Protein AF-A0A6V8EKC3-F1 (afdb_monomer_lite)

Radius of gyration: 16.69 Å; chains: 1; bounding box: 41×26×43 Å

pLDDT: mean 82.5, std 11.93, range [42.06, 95.75]

Structure (mmCIF, N/CA/C/O backbone):
data_AF-A0A6V8EKC3-F1
#
_entry.id   AF-A0A6V8EKC3-F1
#
loop_
_atom_site.group_PDB
_atom_site.id
_atom_site.type_symbol
_atom_site.label_atom_id
_atom_site.label_alt_id
_atom_site.label_comp_id
_atom_site.label_asym_id
_atom_site.label_entity_id
_atom_site.label_seq_id
_atom_site.pdbx_PDB_ins_code
_atom_site.Cartn_x
_atom_site.Cartn_y
_atom_site.Cartn_z
_atom_site.occupancy
_atom_site.B_iso_or_equiv
_atom_site.auth_seq_id
_atom_site.auth_comp_id
_atom_site.auth_asym_id
_atom_site.auth_atom_id
_atom_site.pdbx_PDB_model_num
ATOM 1 N N . PRO A 1 1 ? 25.623 -0.766 -6.540 1.00 51.03 1 PRO A N 1
ATOM 2 C CA . PRO A 1 1 ? 24.690 -1.919 -6.530 1.00 51.03 1 PRO A CA 1
ATOM 3 C C . PRO A 1 1 ? 24.314 -2.292 -7.971 1.00 51.03 1 PRO A C 1
ATOM 5 O O . PRO A 1 1 ? 23.836 -1.439 -8.705 1.00 51.03 1 PRO A O 1
ATOM 8 N N . THR A 1 2 ? 24.642 -3.506 -8.416 1.00 70.00 2 THR A N 1
ATOM 9 C CA . THR A 1 2 ? 24.403 -3.979 -9.798 1.00 70.00 2 THR A CA 1
ATOM 10 C C . THR A 1 2 ? 23.084 -4.732 -9.964 1.00 70.00 2 THR A C 1
ATOM 12 O O . THR A 1 2 ? 22.823 -5.223 -11.056 1.00 70.00 2 THR A O 1
ATOM 15 N N . ASN A 1 3 ? 22.283 -4.858 -8.901 1.00 75.62 3 ASN A N 1
ATOM 16 C CA . ASN A 1 3 ? 20.959 -5.458 -8.982 1.00 75.62 3 ASN A CA 1
ATOM 17 C C . ASN A 1 3 ? 19.930 -4.351 -9.280 1.00 75.62 3 ASN A C 1
ATOM 19 O O . ASN A 1 3 ? 19.758 -3.467 -8.439 1.00 75.62 3 ASN A O 1
ATOM 23 N N . PRO A 1 4 ? 19.294 -4.352 -10.464 1.00 76.44 4 PRO A N 1
ATOM 24 C CA . PRO A 1 4 ? 18.290 -3.352 -10.810 1.00 76.44 4 PRO A CA 1
ATOM 25 C C . PRO A 1 4 ? 17.032 -3.442 -9.929 1.00 76.44 4 PRO A C 1
ATOM 27 O O . PRO A 1 4 ? 16.427 -2.404 -9.689 1.00 76.44 4 PRO A O 1
ATOM 30 N N . CYS A 1 5 ? 16.731 -4.608 -9.341 1.00 78.69 5 CYS A N 1
ATOM 31 C CA . CYS A 1 5 ? 15.641 -4.799 -8.373 1.00 78.69 5 CYS A CA 1
ATOM 32 C C . CYS A 1 5 ? 15.848 -4.066 -7.041 1.00 78.69 5 CYS A C 1
ATOM 34 O O . CYS A 1 5 ? 14.921 -3.955 -6.253 1.00 78.69 5 CYS A O 1
ATOM 36 N N . SER A 1 6 ? 17.069 -3.605 -6.754 1.00 76.00 6 SER A N 1
ATOM 37 C CA . SER A 1 6 ? 17.405 -2.885 -5.520 1.00 76.00 6 SER A CA 1
ATOM 38 C C . SER A 1 6 ? 17.799 -1.434 -5.805 1.00 76.00 6 SER A C 1
ATOM 40 O O . SER A 1 6 ? 18.720 -0.904 -5.172 1.00 76.00 6 SER A O 1
ATOM 42 N N . ASN A 1 7 ? 17.236 -0.834 -6.854 1.00 82.38 7 ASN A N 1
ATOM 43 C CA . ASN A 1 7 ? 17.418 0.592 -7.094 1.00 82.38 7 ASN 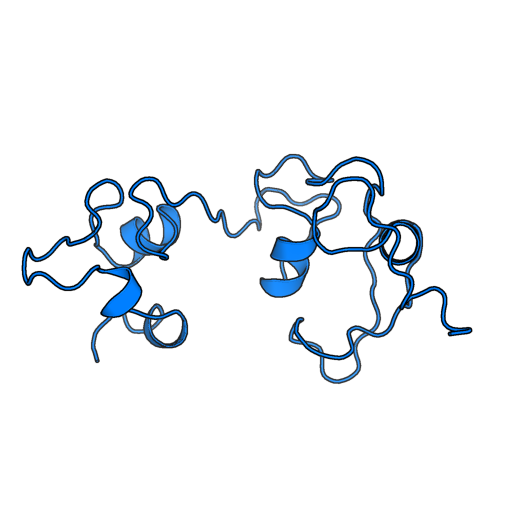A CA 1
ATOM 44 C C . ASN A 1 7 ? 16.471 1.404 -6.180 1.00 82.38 7 ASN A C 1
ATOM 46 O O . ASN A 1 7 ? 15.622 0.829 -5.513 1.00 82.38 7 ASN A O 1
ATOM 50 N N . LEU A 1 8 ? 16.697 2.716 -6.083 1.00 86.12 8 LEU A N 1
ATOM 51 C CA . LEU A 1 8 ? 15.959 3.614 -5.177 1.00 86.12 8 LEU A CA 1
ATOM 52 C C . LEU A 1 8 ? 15.076 4.620 -5.930 1.00 86.12 8 LEU A C 1
ATOM 54 O O . LEU A 1 8 ? 14.678 5.620 -5.345 1.00 86.12 8 LEU A O 1
ATOM 58 N N . LEU A 1 9 ? 14.903 4.450 -7.242 1.00 91.00 9 LEU A N 1
ATOM 59 C CA . LEU A 1 9 ? 14.015 5.305 -8.014 1.00 91.00 9 LEU A CA 1
ATOM 60 C C . LEU A 1 9 ? 12.609 4.731 -7.884 1.00 91.00 9 LEU A C 1
ATOM 62 O O . LEU A 1 9 ? 12.368 3.644 -8.387 1.00 91.00 9 LEU A O 1
ATOM 66 N N . ASP A 1 10 ? 11.761 5.479 -7.206 1.00 90.44 10 ASP A N 1
ATOM 67 C CA . ASP A 1 10 ? 10.354 5.227 -6.917 1.00 90.44 10 ASP A CA 1
ATOM 68 C C . ASP A 1 10 ? 9.669 6.562 -7.255 1.00 90.44 10 ASP A C 1
ATOM 70 O O . ASP A 1 10 ? 10.116 7.611 -6.773 1.00 90.44 10 ASP A O 1
ATOM 74 N N . THR A 1 11 ? 8.778 6.572 -8.246 1.00 95.50 11 THR A N 1
ATOM 75 C CA . THR A 1 11 ? 8.281 7.824 -8.851 1.00 95.50 11 THR A CA 1
ATOM 76 C C . THR A 1 11 ? 6.909 8.220 -8.337 1.00 95.50 11 THR A C 1
ATOM 78 O O . THR A 1 11 ? 6.631 9.418 -8.236 1.00 95.50 11 THR A O 1
ATOM 81 N N . ASP A 1 12 ? 6.073 7.240 -8.054 1.00 91.31 12 ASP A N 1
ATOM 82 C CA . ASP A 1 12 ? 4.740 7.362 -7.480 1.00 91.31 12 ASP A CA 1
ATOM 83 C C . ASP A 1 12 ? 4.729 7.207 -5.951 1.00 91.31 12 ASP A C 1
ATOM 85 O O . ASP A 1 12 ? 3.723 7.528 -5.322 1.00 91.31 12 ASP A O 1
ATOM 89 N N . GLU A 1 13 ? 5.882 6.896 -5.352 1.00 93.44 13 GLU A N 1
ATOM 90 C CA . GLU A 1 13 ? 6.133 6.881 -3.908 1.00 93.44 13 GLU A CA 1
ATOM 91 C C . GLU A 1 13 ? 5.311 5.814 -3.165 1.00 93.44 13 GLU A C 1
ATOM 93 O O . GLU A 1 13 ? 4.939 5.999 -2.001 1.00 93.44 13 GLU A O 1
ATOM 98 N N . ASP A 1 14 ? 5.049 4.688 -3.828 1.00 86.75 14 ASP A N 1
ATOM 99 C CA . ASP A 1 14 ? 4.228 3.581 -3.330 1.00 86.75 14 ASP A CA 1
ATOM 100 C C . ASP A 1 14 ? 5.045 2.523 -2.545 1.00 86.75 14 ASP A C 1
ATOM 102 O O . ASP A 1 14 ? 4.494 1.637 -1.884 1.00 86.75 14 ASP A O 1
ATOM 106 N N . GLY A 1 15 ? 6.380 2.646 -2.563 1.00 87.94 15 GLY A N 1
ATOM 107 C CA . GLY A 1 15 ? 7.322 1.750 -1.893 1.00 87.94 15 GLY A CA 1
ATOM 108 C C . GLY A 1 15 ? 7.930 0.669 -2.791 1.00 87.94 15 GLY A C 1
ATOM 109 O O . GLY A 1 15 ? 8.833 -0.057 -2.345 1.00 87.94 15 GLY A O 1
ATOM 110 N N . LEU A 1 16 ? 7.499 0.575 -4.046 1.00 88.44 16 LEU A N 1
ATOM 111 C CA . LEU A 1 16 ? 8.140 -0.184 -5.108 1.00 88.44 16 LEU A CA 1
ATOM 112 C C . LEU A 1 16 ? 9.058 0.745 -5.910 1.00 88.44 16 LEU A C 1
ATOM 114 O O . LEU A 1 16 ? 8.977 1.959 -5.863 1.00 88.44 16 LEU A O 1
ATOM 118 N N . ASN A 1 17 ? 10.055 0.180 -6.588 1.00 89.62 17 ASN A N 1
ATOM 119 C CA . ASN A 1 17 ? 10.917 0.990 -7.452 1.00 89.62 17 ASN A CA 1
ATOM 120 C C . ASN A 1 17 ? 10.534 0.770 -8.911 1.00 89.62 17 ASN A C 1
ATOM 122 O O . ASN A 1 17 ? 10.262 -0.368 -9.289 1.00 89.62 17 ASN A O 1
ATOM 126 N N . ASN A 1 18 ? 10.716 1.778 -9.767 1.00 90.75 18 ASN A N 1
ATOM 127 C CA . ASN A 1 18 ? 10.288 1.748 -11.171 1.00 90.75 18 ASN A CA 1
ATOM 128 C C . ASN A 1 18 ? 10.738 0.501 -11.957 1.00 90.75 18 ASN A C 1
ATOM 130 O O . ASN A 1 18 ? 10.145 0.137 -12.974 1.00 90.75 18 ASN A O 1
ATOM 134 N N . TYR A 1 19 ? 11.875 -0.100 -11.582 1.00 89.50 19 TYR A N 1
ATOM 135 C CA . TYR A 1 19 ? 12.342 -1.322 -12.238 1.00 89.50 19 TYR A CA 1
ATOM 136 C C . TYR A 1 19 ? 11.579 -2.552 -11.758 1.00 89.50 19 TYR A C 1
ATOM 138 O O . TYR A 1 19 ? 11.272 -3.406 -12.581 1.00 89.50 19 TYR A O 1
ATOM 146 N N . PHE A 1 20 ? 11.321 -2.654 -10.456 1.00 88.56 20 PHE A N 1
ATOM 147 C CA . PHE A 1 20 ? 10.508 -3.713 -9.871 1.00 88.56 20 PHE A CA 1
ATOM 148 C C . PHE A 1 20 ? 9.108 -3.720 -10.496 1.00 88.56 20 PHE A C 1
ATOM 150 O O . PHE A 1 20 ? 8.644 -4.751 -10.950 1.00 88.56 20 PHE A O 1
ATOM 157 N N . GLU A 1 21 ? 8.504 -2.554 -10.661 1.00 89.50 21 GLU A N 1
ATOM 158 C CA . GLU A 1 21 ? 7.141 -2.428 -11.186 1.00 89.50 21 GLU A CA 1
ATOM 159 C C . GLU A 1 21 ? 7.043 -2.776 -12.677 1.00 89.50 21 GLU A C 1
ATOM 161 O O . GLU A 1 21 ? 6.152 -3.490 -13.134 1.00 89.50 21 GLU A O 1
ATOM 166 N N . ASN A 1 22 ? 8.044 -2.346 -13.450 1.00 87.50 22 ASN A N 1
ATOM 167 C CA . ASN A 1 22 ? 8.135 -2.609 -14.883 1.00 87.50 22 ASN A CA 1
ATOM 168 C C . ASN A 1 22 ? 8.942 -3.883 -15.213 1.00 87.50 22 ASN A C 1
ATOM 170 O O . ASN A 1 22 ? 9.419 -4.042 -16.347 1.00 87.50 22 ASN A O 1
ATOM 174 N N . SER A 1 23 ? 9.162 -4.793 -14.256 1.00 85.00 23 SER A N 1
ATOM 175 C CA . SER A 1 23 ? 9.761 -6.095 -14.557 1.00 85.00 23 SER A CA 1
ATOM 176 C C . SER A 1 23 ? 9.483 -7.177 -13.521 1.00 85.00 23 SER A C 1
ATOM 178 O O . SER A 1 23 ? 9.812 -7.042 -12.357 1.00 85.00 23 SER A O 1
ATOM 180 N N . THR A 1 24 ? 9.059 -8.345 -14.000 1.00 82.62 24 THR A N 1
ATOM 181 C CA . THR A 1 24 ? 8.930 -9.548 -13.165 1.00 82.62 24 THR A CA 1
ATOM 182 C C . THR A 1 24 ? 10.269 -10.209 -12.862 1.00 82.62 24 THR A C 1
ATOM 184 O O . THR A 1 24 ? 11.197 -10.173 -13.682 1.00 82.62 24 THR A O 1
ATOM 187 N N . GLY A 1 25 ? 10.321 -10.985 -11.780 1.00 77.94 25 GLY A N 1
ATOM 188 C CA . GLY A 1 25 ? 11.459 -11.850 -11.462 1.00 77.94 25 GLY A CA 1
ATOM 189 C C . GLY A 1 25 ? 12.459 -11.241 -10.484 1.00 77.94 25 GLY A C 1
ATOM 190 O O . GLY A 1 25 ? 13.524 -11.823 -10.266 1.00 77.94 25 GLY A O 1
ATOM 191 N N . CYS A 1 26 ? 12.124 -10.097 -9.888 1.00 80.50 26 CYS A N 1
ATOM 192 C CA . CYS A 1 26 ? 12.802 -9.615 -8.699 1.00 80.50 26 CYS A CA 1
ATOM 193 C C . CYS A 1 26 ? 12.488 -10.533 -7.514 1.00 80.50 26 CYS A C 1
ATOM 195 O O . CYS A 1 26 ? 11.357 -10.982 -7.335 1.00 80.50 26 CYS A O 1
ATOM 197 N N . ASP A 1 27 ? 13.503 -10.864 -6.720 1.00 77.50 27 ASP A N 1
ATOM 198 C CA . ASP A 1 27 ? 13.279 -11.694 -5.543 1.00 77.50 27 ASP A CA 1
ATOM 199 C C . ASP A 1 27 ? 12.526 -10.877 -4.482 1.00 77.50 27 ASP A C 1
ATOM 201 O O . ASP A 1 27 ? 12.965 -9.783 -4.112 1.00 77.50 27 ASP A O 1
ATOM 205 N N . LEU A 1 28 ? 11.451 -11.437 -3.929 1.00 73.44 28 LEU A N 1
ATOM 206 C CA . LEU A 1 28 ? 10.723 -10.86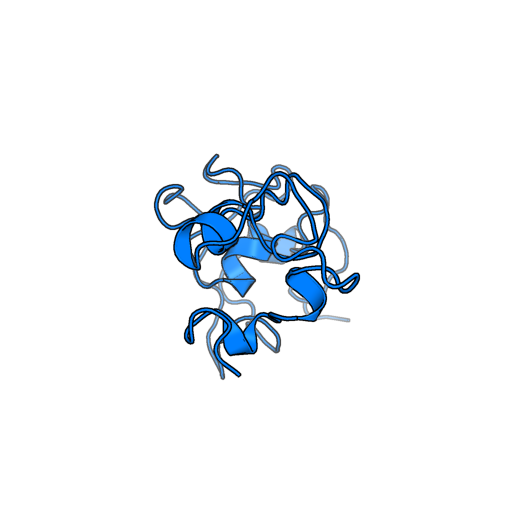0 -2.798 1.00 73.44 28 LEU A CA 1
ATOM 207 C C . LEU A 1 28 ? 11.506 -11.147 -1.499 1.00 73.44 28 LEU A C 1
ATOM 209 O O . LEU A 1 28 ? 11.131 -11.977 -0.671 1.00 73.44 28 LEU A O 1
ATOM 213 N N . ILE A 1 29 ? 12.687 -10.532 -1.356 1.00 60.28 29 ILE A N 1
ATOM 214 C CA . ILE A 1 29 ? 13.615 -10.763 -0.236 1.00 60.28 29 ILE A CA 1
ATOM 215 C C . ILE A 1 29 ? 13.277 -9.802 0.913 1.00 60.28 29 ILE A C 1
ATOM 217 O O . ILE A 1 29 ? 13.762 -8.676 0.948 1.00 60.28 29 ILE A O 1
ATOM 221 N N . PHE A 1 30 ? 12.521 -10.330 1.884 1.00 42.06 30 PHE A N 1
ATOM 222 C CA . PHE A 1 30 ? 12.012 -9.706 3.123 1.00 42.06 30 PHE A CA 1
ATOM 223 C C . PHE A 1 30 ? 10.784 -8.797 2.953 1.00 42.06 30 PHE A C 1
ATOM 225 O O . PHE A 1 30 ? 10.809 -7.845 2.191 1.00 42.06 30 PHE A O 1
ATOM 232 N N . GLY A 1 31 ? 9.735 -9.075 3.739 1.00 45.09 31 GLY A N 1
ATOM 233 C CA . GLY A 1 31 ? 8.541 -8.227 3.890 1.00 45.09 31 GLY A CA 1
ATOM 234 C C . GLY A 1 31 ? 7.250 -8.833 3.335 1.00 45.09 31 GLY A C 1
ATOM 235 O O . GLY A 1 31 ? 6.221 -8.740 3.981 1.00 45.09 31 GLY A O 1
ATOM 236 N N . PHE A 1 32 ? 7.330 -9.561 2.222 1.00 52.94 32 PHE A N 1
ATOM 237 C CA . PHE A 1 32 ? 6.167 -9.882 1.379 1.00 52.94 32 PHE A CA 1
ATOM 238 C C . PHE A 1 32 ? 5.697 -11.351 1.448 1.00 52.94 32 PHE A C 1
ATOM 240 O O . PHE A 1 32 ? 5.365 -11.964 0.438 1.00 52.94 32 PHE A O 1
ATOM 247 N N . GLY A 1 33 ? 5.800 -12.002 2.617 1.00 47.47 33 GLY A N 1
ATOM 248 C CA . GLY A 1 33 ? 5.319 -13.386 2.840 1.00 47.47 33 GLY A CA 1
ATOM 249 C C . GLY A 1 33 ? 6.019 -14.517 2.052 1.00 47.47 33 GLY A C 1
ATOM 250 O O . GLY A 1 33 ? 5.784 -15.702 2.302 1.00 47.47 33 GLY A O 1
ATOM 251 N N . GLY A 1 34 ? 6.921 -14.189 1.131 1.00 46.00 34 GLY A N 1
ATOM 252 C CA . GLY A 1 34 ? 7.527 -15.119 0.191 1.00 46.00 34 GLY A CA 1
ATOM 253 C C . GLY A 1 34 ?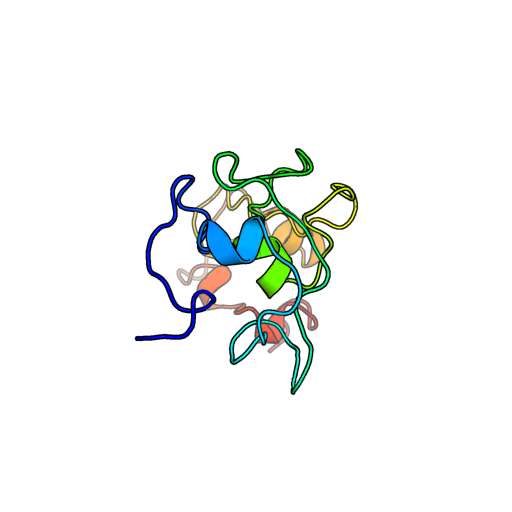 8.919 -15.599 0.581 1.00 46.00 34 GLY A C 1
ATOM 254 O O . GLY A 1 34 ? 9.923 -15.012 0.193 1.00 46.00 34 GLY A O 1
ATOM 255 N N . ASN A 1 35 ? 9.033 -16.714 1.302 1.00 43.94 35 ASN A N 1
ATOM 256 C CA . ASN A 1 35 ? 10.332 -17.374 1.470 1.00 43.94 35 ASN A CA 1
ATOM 257 C C . ASN A 1 35 ? 10.780 -18.016 0.136 1.00 43.94 35 ASN A C 1
ATOM 259 O O . ASN A 1 35 ? 10.536 -19.201 -0.096 1.00 43.94 35 ASN A O 1
ATOM 263 N N . GLY A 1 36 ? 11.425 -17.228 -0.733 1.00 56.97 36 GLY A N 1
ATOM 264 C CA . GLY A 1 36 ? 11.967 -17.669 -2.024 1.00 56.97 36 GLY A CA 1
ATOM 265 C C . GLY A 1 36 ? 11.015 -17.537 -3.217 1.00 56.97 36 GLY A C 1
ATOM 266 O O . GLY A 1 36 ? 11.156 -18.299 -4.175 1.00 56.97 36 GLY A O 1
ATOM 267 N N . THR A 1 37 ? 10.044 -16.622 -3.166 1.00 66.31 37 THR A N 1
ATOM 268 C CA . THR A 1 37 ? 9.181 -16.305 -4.314 1.00 66.31 37 THR A CA 1
ATOM 269 C C . THR A 1 37 ? 9.752 -15.141 -5.124 1.00 66.31 37 THR A C 1
ATOM 271 O O . THR A 1 37 ? 10.403 -14.238 -4.597 1.00 66.31 37 THR A O 1
ATOM 274 N N . THR A 1 38 ? 9.540 -15.199 -6.434 1.00 76.25 38 THR A N 1
ATOM 275 C CA . THR A 1 38 ? 9.861 -14.120 -7.367 1.00 76.25 38 THR A CA 1
ATOM 276 C C . THR A 1 38 ? 8.608 -13.323 -7.649 1.00 76.25 38 THR A C 1
ATOM 278 O O . THR A 1 38 ? 7.535 -13.914 -7.757 1.00 76.25 38 THR A O 1
ATOM 281 N N . ASP A 1 39 ? 8.774 -12.025 -7.830 1.00 82.69 39 ASP A N 1
ATOM 282 C CA . ASP A 1 39 ? 7.737 -11.155 -8.345 1.00 82.69 39 ASP A CA 1
ATOM 283 C C . ASP A 1 39 ? 7.150 -11.699 -9.671 1.00 82.69 39 ASP A C 1
ATOM 285 O O . ASP A 1 39 ? 7.879 -12.133 -10.576 1.00 82.69 39 ASP A O 1
ATOM 289 N N . THR A 1 40 ? 5.818 -11.716 -9.736 1.00 85.25 40 THR A N 1
ATOM 290 C CA . THR A 1 40 ? 5.004 -12.157 -10.872 1.00 85.25 40 THR A CA 1
ATOM 291 C C . THR A 1 40 ? 4.062 -11.084 -11.403 1.00 85.25 40 THR A C 1
ATOM 293 O O . THR A 1 40 ? 3.410 -11.347 -12.418 1.00 85.25 40 THR A O 1
ATOM 296 N N . TYR A 1 41 ? 3.965 -9.929 -10.748 1.00 88.38 41 TYR A N 1
ATOM 297 C CA . TYR A 1 41 ? 3.065 -8.862 -11.162 1.00 88.38 41 TYR A CA 1
ATOM 298 C C . TYR A 1 41 ? 3.826 -7.798 -11.953 1.00 88.38 41 TYR A C 1
ATOM 300 O O . TYR A 1 41 ? 5.047 -7.800 -12.056 1.00 88.38 41 TYR A O 1
ATOM 308 N N . PHE A 1 42 ? 3.067 -6.961 -12.644 1.00 90.75 42 PHE A N 1
ATOM 309 C CA . PHE A 1 42 ? 3.584 -5.839 -13.413 1.00 90.75 42 PHE A CA 1
ATOM 310 C C . PHE A 1 42 ? 2.691 -4.664 -13.062 1.00 90.75 42 PHE A C 1
ATOM 312 O O . PHE A 1 42 ? 1.506 -4.694 -13.411 1.00 90.75 42 PHE A O 1
ATOM 319 N N . THR A 1 43 ? 3.264 -3.691 -12.379 1.00 91.81 43 THR A N 1
ATOM 320 C CA . THR A 1 43 ? 2.590 -2.482 -11.917 1.00 91.81 43 THR A CA 1
ATOM 321 C C . THR A 1 43 ? 3.091 -1.274 -12.704 1.00 91.81 43 THR A C 1
ATOM 323 O O . THR A 1 43 ? 3.924 -1.396 -13.620 1.00 91.81 43 THR A O 1
ATOM 326 N N . LEU A 1 44 ? 2.509 -0.114 -12.451 1.00 93.88 44 LEU A N 1
ATOM 327 C CA . LEU A 1 44 ? 2.764 1.109 -13.185 1.00 93.88 44 LEU A CA 1
ATOM 328 C C . LEU A 1 44 ? 3.669 2.028 -12.372 1.00 93.88 44 LEU A C 1
ATOM 330 O O . LEU A 1 44 ? 3.189 2.735 -11.520 1.00 93.88 44 LEU A O 1
ATOM 334 N N . TRP A 1 45 ? 4.936 2.142 -12.779 1.00 93.69 45 TRP A N 1
ATOM 335 C CA . TRP A 1 45 ? 5.942 3.019 -12.148 1.00 93.69 45 TRP A CA 1
ATOM 336 C C . TRP A 1 45 ? 5.569 4.490 -11.916 1.00 93.69 45 TRP A C 1
ATOM 338 O O . TRP A 1 45 ? 6.389 5.236 -11.391 1.00 93.69 45 TRP A O 1
ATOM 348 N N . ASP A 1 46 ? 4.468 4.971 -12.479 1.00 95.62 46 ASP A N 1
ATOM 349 C CA . ASP A 1 46 ? 3.989 6.343 -12.360 1.00 95.62 46 ASP A CA 1
ATOM 350 C C . ASP A 1 46 ? 2.566 6.428 -11.796 1.00 95.62 46 ASP A C 1
ATOM 352 O O . ASP A 1 46 ? 1.943 7.492 -11.893 1.00 95.62 46 ASP A O 1
ATOM 356 N N . ASP A 1 47 ? 2.069 5.334 -11.221 1.00 95.75 47 ASP A N 1
ATOM 357 C CA . ASP A 1 47 ? 0.722 5.184 -10.695 1.00 95.75 47 ASP A CA 1
ATOM 358 C C . ASP A 1 47 ? 0.716 4.231 -9.493 1.00 95.75 47 ASP A C 1
ATOM 360 O O . ASP A 1 47 ? 0.771 3.018 -9.649 1.00 95.75 47 ASP A O 1
ATOM 364 N N . ALA A 1 48 ? 0.594 4.811 -8.297 1.00 94.06 48 ALA A N 1
ATOM 365 C CA . ALA A 1 48 ? 0.762 4.102 -7.032 1.00 94.06 48 ALA A CA 1
ATOM 366 C C . ALA A 1 48 ? -0.291 3.012 -6.754 1.00 94.06 48 ALA A C 1
ATOM 368 O O . ALA A 1 48 ? -0.142 2.301 -5.768 1.00 94.06 48 ALA A O 1
ATOM 369 N N . ASP A 1 49 ? -1.376 2.947 -7.528 1.00 92.19 49 ASP A N 1
ATOM 370 C CA . ASP A 1 49 ? -2.514 2.027 -7.376 1.00 92.19 49 ASP A CA 1
ATOM 371 C C . ASP A 1 49 ? -2.908 1.539 -8.778 1.00 92.19 49 ASP A C 1
ATOM 373 O O . ASP A 1 49 ? -3.747 2.133 -9.460 1.00 92.19 49 ASP A O 1
ATOM 377 N N . THR A 1 50 ? -2.228 0.497 -9.260 1.00 95.00 50 THR A N 1
ATOM 378 C CA . THR A 1 50 ? -2.308 0.063 -10.661 1.00 95.00 50 THR A CA 1
ATOM 379 C C . THR A 1 50 ? -3.705 -0.438 -11.044 1.00 95.00 50 THR A C 1
ATOM 381 O O . THR A 1 50 ? -4.078 -0.388 -12.227 1.00 95.00 50 THR A O 1
ATOM 384 N N . ASP A 1 51 ? -4.477 -0.958 -10.090 1.00 92.06 51 ASP A N 1
ATOM 385 C CA . ASP A 1 51 ? -5.785 -1.552 -10.352 1.00 92.06 51 ASP A CA 1
ATOM 386 C C . ASP A 1 51 ? -6.999 -0.734 -9.879 1.00 92.06 51 ASP A C 1
ATOM 388 O O . ASP A 1 51 ? -8.150 -1.172 -10.059 1.00 92.06 51 ASP A O 1
ATOM 392 N N . ASP A 1 52 ? -6.733 0.493 -9.424 1.00 91.88 52 ASP A N 1
ATOM 393 C CA . ASP A 1 52 ? -7.692 1.491 -8.953 1.00 91.88 52 ASP A CA 1
ATOM 394 C C . ASP A 1 52 ? -8.558 0.984 -7.772 1.00 91.88 52 ASP A C 1
ATOM 396 O O . ASP A 1 52 ? -9.759 1.299 -7.684 1.00 91.88 52 ASP A O 1
ATOM 400 N N . GLY A 1 53 ? -7.995 0.156 -6.889 1.00 85.25 53 GLY A N 1
ATOM 401 C CA . GLY A 1 53 ? -8.690 -0.463 -5.755 1.00 85.25 53 GLY A CA 1
ATOM 402 C C . GLY A 1 53 ? -8.645 0.323 -4.442 1.00 85.25 53 GLY A C 1
ATOM 403 O O . GLY A 1 53 ? -9.478 0.117 -3.540 1.00 85.25 53 GLY A O 1
ATOM 404 N N . GLY A 1 54 ? -7.788 1.340 -4.381 1.00 84.31 54 GLY A N 1
ATOM 405 C CA . GLY A 1 54 ? -7.611 2.225 -3.234 1.00 84.31 54 GLY A CA 1
ATOM 406 C C . GLY A 1 54 ? -6.510 1.784 -2.272 1.00 84.31 54 GLY A C 1
ATOM 407 O O . GLY A 1 54 ? -6.324 2.439 -1.241 1.00 84.31 54 GLY A O 1
ATOM 408 N N . VAL A 1 55 ? -5.781 0.715 -2.593 1.00 85.31 55 VAL A N 1
ATOM 409 C CA . VAL A 1 55 ? -4.574 0.271 -1.892 1.00 85.31 55 VAL A CA 1
ATOM 410 C C . VAL A 1 55 ? -3.388 0.475 -2.818 1.00 85.31 55 VAL A C 1
ATOM 412 O O . VAL A 1 55 ? -3.502 0.296 -4.019 1.00 85.31 55 VAL A O 1
ATOM 415 N N . THR A 1 56 ? -2.256 0.924 -2.280 1.00 90.75 56 THR A N 1
ATOM 416 C CA . THR A 1 56 ? -1.081 1.134 -3.126 1.00 90.75 56 THR A CA 1
ATOM 417 C C . THR A 1 56 ? -0.426 -0.194 -3.482 1.00 90.75 56 THR A C 1
ATOM 419 O O . THR A 1 56 ? -0.378 -1.084 -2.627 1.00 90.75 56 THR A O 1
ATOM 422 N N . AS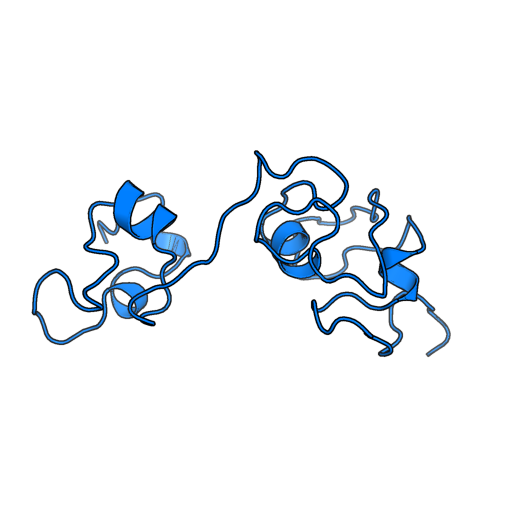P A 1 57 ? 0.178 -0.308 -4.665 1.00 89.94 57 ASP A N 1
ATOM 423 C CA . ASP A 1 57 ? 0.735 -1.576 -5.143 1.00 89.94 57 ASP A CA 1
ATOM 424 C C . ASP A 1 57 ? 1.737 -2.158 -4.130 1.00 89.94 57 ASP A C 1
ATOM 426 O O . ASP A 1 57 ? 1.675 -3.332 -3.752 1.00 89.94 57 ASP A O 1
ATOM 430 N N . GLY A 1 58 ? 2.637 -1.326 -3.598 1.00 87.31 58 GLY A N 1
ATOM 431 C CA . GLY A 1 58 ? 3.573 -1.723 -2.546 1.00 87.31 58 GLY A CA 1
ATOM 432 C C . GLY A 1 58 ? 2.916 -2.268 -1.272 1.00 87.31 58 GLY A C 1
ATOM 433 O O . GLY A 1 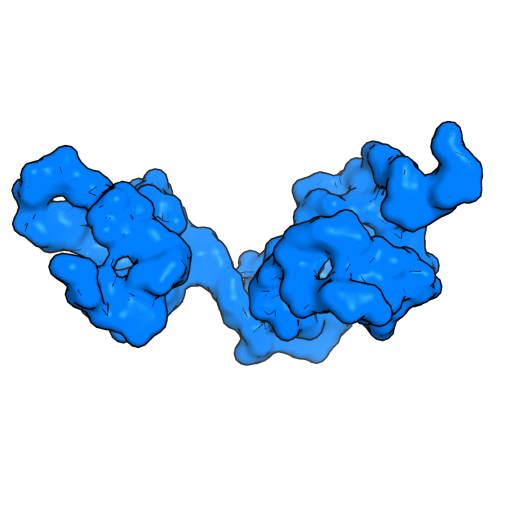58 ? 3.457 -3.195 -0.659 1.00 87.31 58 GLY A O 1
ATOM 434 N N . GLN A 1 59 ? 1.750 -1.748 -0.880 1.00 84.94 59 GLN A N 1
ATOM 435 C CA . GLN A 1 59 ? 0.988 -2.233 0.274 1.00 84.94 59 GLN A CA 1
ATOM 436 C C . GLN A 1 59 ? 0.293 -3.558 -0.053 1.00 84.94 59 GLN A C 1
ATOM 438 O O . GLN A 1 59 ? 0.356 -4.500 0.734 1.00 84.94 59 GLN A O 1
ATOM 443 N N . GLU A 1 60 ? -0.254 -3.695 -1.251 1.00 86.25 60 GLU A N 1
ATOM 444 C CA . GLU A 1 60 ? -0.843 -4.943 -1.725 1.00 86.25 60 GLU A CA 1
ATOM 445 C C . GLU A 1 60 ? 0.153 -6.101 -1.791 1.00 86.25 60 GLU A C 1
ATOM 447 O O . GLU A 1 60 ? -0.166 -7.235 -1.421 1.00 86.25 60 GLU A O 1
ATOM 452 N N . TYR A 1 61 ? 1.411 -5.836 -2.164 1.00 83.31 61 TYR A N 1
ATOM 453 C CA . TYR A 1 61 ? 2.458 -6.848 -2.030 1.00 83.31 61 TYR A CA 1
ATOM 454 C C . TYR A 1 61 ? 2.642 -7.289 -0.571 1.00 83.31 61 TYR A C 1
ATOM 456 O O . TYR A 1 61 ? 2.913 -8.474 -0.333 1.00 83.31 61 TYR A O 1
ATOM 464 N N . LEU A 1 62 ? 2.569 -6.365 0.404 1.00 78.69 62 LEU A N 1
ATOM 465 C CA . LEU A 1 62 ? 2.701 -6.688 1.838 1.00 78.69 62 LEU A CA 1
ATOM 466 C C . LEU A 1 62 ? 1.529 -7.549 2.303 1.00 78.69 62 LEU A C 1
ATOM 468 O O . LEU A 1 62 ? 1.734 -8.524 3.032 1.00 78.69 62 LEU A O 1
A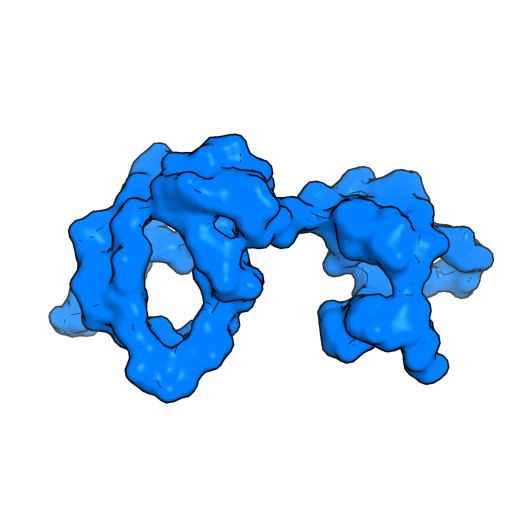TOM 472 N N . ASP A 1 63 ? 0.338 -7.215 1.822 1.00 77.31 63 ASP A N 1
ATOM 473 C CA . ASP A 1 63 ? -0.916 -7.891 2.135 1.00 77.31 63 ASP A CA 1
ATOM 474 C C . ASP A 1 63 ? -1.082 -9.216 1.374 1.00 77.31 63 ASP A C 1
ATOM 476 O O . ASP A 1 63 ? -1.853 -10.093 1.777 1.00 77.31 63 ASP A O 1
ATOM 480 N N . GLY A 1 64 ? -0.293 -9.417 0.316 1.00 81.12 64 GLY A N 1
ATOM 481 C CA . GLY A 1 64 ? -0.345 -10.593 -0.544 1.00 81.12 64 GLY A CA 1
ATOM 482 C C . GLY A 1 64 ? -1.578 -10.622 -1.450 1.00 81.12 64 GLY A C 1
ATOM 483 O O . GLY A 1 64 ? -2.008 -11.716 -1.836 1.00 81.12 64 GLY A O 1
ATOM 484 N N . THR A 1 65 ? -2.139 -9.451 -1.757 1.00 85.00 65 THR A N 1
ATOM 485 C CA . THR A 1 65 ? -3.229 -9.239 -2.721 1.00 85.00 65 THR A CA 1
ATOM 486 C C . THR A 1 65 ? -2.651 -9.091 -4.135 1.00 85.00 65 THR A C 1
ATOM 488 O O . THR A 1 65 ? -1.471 -9.402 -4.362 1.00 85.00 65 THR A O 1
ATOM 491 N N . ASN A 1 66 ? -3.478 -8.777 -5.132 1.00 89.94 66 ASN A N 1
ATOM 492 C CA . ASN A 1 66 ? -3.036 -8.688 -6.520 1.00 89.94 66 ASN A CA 1
ATOM 493 C C . ASN A 1 66 ? -3.075 -7.238 -7.021 1.00 89.94 66 ASN A C 1
ATOM 495 O O . ASN A 1 66 ? -4.089 -6.859 -7.604 1.00 89.94 66 ASN A O 1
ATOM 499 N N . PRO A 1 67 ? -1.921 -6.544 -7.015 1.00 91.56 67 PRO A N 1
ATOM 500 C CA . PRO A 1 67 ? -1.866 -5.127 -7.362 1.00 91.56 67 PRO A CA 1
ATOM 501 C C . PRO A 1 67 ? -2.111 -4.812 -8.830 1.00 91.56 67 PRO A C 1
ATOM 503 O O . PRO A 1 67 ? -2.273 -3.677 -9.248 1.00 91.56 67 PRO A O 1
ATOM 506 N N . GLN A 1 68 ? -2.082 -5.820 -9.698 1.00 94.06 68 GLN A N 1
ATOM 507 C CA . GLN A 1 68 ? -2.080 -5.554 -11.127 1.00 94.06 68 GLN A CA 1
ATOM 508 C C . GLN A 1 68 ? -3.481 -5.329 -11.708 1.00 94.06 68 GLN A C 1
ATOM 510 O O . GLN A 1 68 ? -3.607 -4.679 -12.750 1.00 94.06 68 GLN A O 1
ATOM 515 N N . ASN A 1 69 ? -4.508 -6.015 -11.193 1.00 93.12 69 ASN A N 1
ATOM 516 C CA . ASN A 1 69 ? -5.817 -6.050 -11.861 1.00 93.12 69 ASN A CA 1
ATOM 517 C C . ASN A 1 69 ? -6.975 -6.629 -11.034 1.00 93.12 69 ASN A C 1
ATOM 519 O O . ASN A 1 69 ? -7.940 -7.130 -11.636 1.00 93.12 69 ASN A O 1
ATOM 523 N N . ASN A 1 70 ? -6.898 -6.639 -9.708 1.00 89.19 70 ASN A N 1
ATOM 524 C CA . ASN A 1 70 ? -7.945 -7.205 -8.875 1.00 89.19 70 ASN A CA 1
ATOM 525 C C . ASN A 1 70 ? -8.255 -6.392 -7.609 1.00 89.19 70 ASN A C 1
ATOM 527 O O . ASN A 1 70 ? -8.369 -6.986 -6.547 1.00 89.19 70 ASN A O 1
ATOM 531 N N . SER A 1 71 ? -8.666 -5.138 -7.790 1.00 89.00 71 SER A N 1
ATOM 532 C CA . SER A 1 71 ? -9.188 -4.230 -6.750 1.00 89.00 71 SER A CA 1
ATOM 533 C C . SER A 1 71 ? -10.237 -4.783 -5.767 1.00 89.00 71 SER A C 1
ATOM 535 O O . SER A 1 71 ? -10.646 -4.136 -4.804 1.00 89.00 71 SER A O 1
ATOM 537 N N . ALA A 1 72 ? -10.793 -5.965 -6.036 1.00 83.12 72 ALA A N 1
ATOM 538 C CA . ALA A 1 72 ? -11.704 -6.655 -5.136 1.00 83.12 72 ALA A CA 1
ATOM 539 C C . ALA A 1 72 ? -10.996 -7.500 -4.060 1.00 83.12 72 ALA A C 1
ATOM 541 O O . ALA A 1 72 ? -11.698 -7.997 -3.170 1.00 83.12 72 ALA A O 1
ATOM 542 N N . ASP A 1 73 ? -9.684 -7.745 -4.168 1.00 83.19 73 ASP A N 1
ATOM 543 C CA . ASP A 1 73 ? -8.896 -8.440 -3.144 1.00 83.19 73 ASP A CA 1
ATOM 544 C C . ASP A 1 73 ? -8.104 -7.515 -2.213 1.00 83.19 73 ASP A C 1
ATOM 546 O O . ASP A 1 73 ? -7.684 -7.987 -1.157 1.00 83.19 73 ASP A O 1
ATOM 550 N N . ASP A 1 74 ? -8.059 -6.222 -2.518 1.00 83.19 74 ASP A N 1
ATOM 551 C CA . ASP A 1 74 ? -7.568 -5.128 -1.688 1.00 83.19 74 ASP A CA 1
ATOM 552 C C . ASP A 1 74 ? -7.983 -5.202 -0.222 1.00 83.19 74 ASP A C 1
ATOM 554 O O . ASP A 1 74 ? -9.169 -5.220 0.146 1.00 83.19 74 ASP A O 1
ATOM 558 N N . LEU A 1 75 ? -6.975 -5.126 0.641 1.00 77.50 75 LEU A N 1
ATOM 559 C CA . LEU A 1 75 ? -7.150 -4.931 2.071 1.00 77.50 75 LEU A CA 1
ATOM 560 C C . LEU A 1 75 ? -7.002 -3.439 2.380 1.00 77.50 75 LEU A C 1
ATOM 562 O O . LEU A 1 75 ? -5.933 -2.940 2.703 1.00 77.50 75 LEU A O 1
ATOM 566 N N . ASN A 1 76 ? -8.113 -2.717 2.222 1.00 68.06 76 ASN A N 1
ATOM 567 C CA . ASN A 1 76 ? -8.145 -1.256 2.272 1.00 68.06 76 ASN A CA 1
ATOM 568 C C . ASN A 1 76 ? -7.642 -0.683 3.622 1.00 68.06 76 ASN A C 1
ATOM 570 O O . ASN A 1 76 ? -8.287 -0.955 4.642 1.00 68.06 76 ASN A O 1
ATOM 574 N N . PRO A 1 77 ? -6.571 0.145 3.636 1.00 64.12 77 PRO A N 1
ATOM 575 C CA . PRO A 1 77 ? -5.944 0.716 4.829 1.00 64.12 77 PRO A CA 1
ATOM 576 C C . PRO A 1 77 ? -6.573 2.043 5.285 1.00 64.12 77 PRO A C 1
ATOM 578 O O . PRO A 1 77 ? -5.953 2.752 6.073 1.00 64.12 77 PRO A O 1
ATOM 581 N N . MET A 1 78 ? -7.748 2.436 4.764 1.00 74.44 78 MET A N 1
ATOM 582 C CA . MET A 1 78 ? -8.430 3.659 5.214 1.00 74.44 78 MET A CA 1
ATOM 583 C C . MET A 1 78 ? -8.567 3.598 6.737 1.00 74.44 78 MET A C 1
ATOM 585 O O . MET A 1 78 ? -9.220 2.688 7.211 1.00 74.44 78 MET A O 1
ATOM 589 N N . ASP A 1 79 ? -7.924 4.514 7.455 1.00 82.38 79 ASP A N 1
ATOM 590 C CA . ASP A 1 79 ? -7.902 4.632 8.918 1.00 82.38 79 ASP A CA 1
ATOM 591 C C . ASP A 1 79 ? -8.408 6.048 9.237 1.00 82.38 79 ASP A C 1
ATOM 593 O O . ASP A 1 79 ? -7.674 7.044 9.188 1.00 82.38 79 ASP A O 1
ATOM 597 N N . SER A 1 80 ? -9.727 6.160 9.368 1.00 87.88 80 SER A N 1
ATOM 598 C CA . SER A 1 80 ? -10.462 7.421 9.425 1.00 87.88 80 SER A CA 1
ATOM 599 C C . SER A 1 80 ? -10.229 8.175 10.731 1.00 87.88 80 SER A C 1
ATOM 601 O O . SER A 1 80 ? -10.370 9.407 10.753 1.00 87.88 80 SER A O 1
ATOM 603 N N . ASP A 1 81 ? -9.874 7.477 11.806 1.00 88.69 81 ASP A N 1
ATOM 604 C CA . ASP A 1 81 ? -9.608 8.069 13.113 1.00 88.69 81 ASP A CA 1
ATOM 605 C C . ASP A 1 81 ? -8.116 8.140 13.491 1.00 88.69 81 ASP A C 1
ATOM 607 O O . ASP A 1 81 ? -7.744 8.927 14.375 1.00 88.69 81 ASP A O 1
ATOM 611 N N . GLY A 1 82 ? -7.257 7.485 12.710 1.00 88.19 82 GLY A N 1
ATOM 612 C CA . GLY A 1 82 ? -5.807 7.624 12.711 1.00 88.19 82 GLY A CA 1
ATOM 613 C C . GLY A 1 82 ? -5.123 6.859 13.836 1.00 88.19 82 GLY A C 1
ATOM 614 O O . GLY A 1 82 ? -4.097 7.330 14.351 1.00 88.19 82 GLY A O 1
ATOM 615 N N . ASP A 1 83 ? -5.705 5.751 14.275 1.00 85.81 83 ASP A N 1
ATOM 616 C CA . ASP A 1 83 ? -5.254 5.000 15.438 1.00 85.81 83 ASP A CA 1
ATOM 617 C C . ASP A 1 83 ? -4.315 3.823 15.100 1.00 85.81 83 ASP A C 1
ATOM 619 O O . ASP A 1 83 ? -3.634 3.287 15.987 1.00 85.81 83 ASP A O 1
ATOM 623 N N . GLY A 1 84 ? -4.193 3.501 13.808 1.00 81.88 84 GLY A N 1
ATOM 624 C CA . GLY A 1 84 ? -3.348 2.444 13.268 1.00 81.88 84 GLY A CA 1
ATOM 625 C C . GLY A 1 84 ? -4.072 1.146 12.901 1.00 81.88 84 GLY A C 1
ATOM 626 O O . GLY A 1 84 ? -3.385 0.199 12.496 1.00 81.88 84 GLY A O 1
ATOM 627 N N . ILE A 1 85 ? -5.400 1.069 13.018 1.00 83.56 85 ILE A N 1
ATOM 628 C CA . ILE A 1 85 ? -6.221 -0.015 12.466 1.00 83.56 85 ILE A CA 1
ATOM 629 C C . ILE A 1 85 ? -7.016 0.518 11.264 1.00 83.56 85 ILE A C 1
ATOM 631 O O . ILE A 1 85 ? -7.604 1.585 11.336 1.00 83.56 85 ILE A O 1
ATOM 635 N N . PRO A 1 86 ? -7.079 -0.209 10.138 1.00 84.81 86 PRO A N 1
ATOM 636 C CA . PRO A 1 86 ? -7.965 0.183 9.048 1.00 84.81 86 PRO A CA 1
ATOM 637 C C . PRO A 1 86 ? -9.455 0.076 9.414 1.00 84.81 86 PRO A C 1
ATOM 639 O O . PRO A 1 86 ? -9.880 -0.953 9.939 1.00 84.81 86 PRO A O 1
ATOM 642 N N . ASP A 1 87 ? -10.273 1.032 8.973 1.00 85.62 87 ASP A N 1
ATOM 643 C CA . ASP A 1 87 ? -11.735 1.117 9.093 1.00 85.62 87 ASP A CA 1
ATOM 644 C C . ASP A 1 87 ? -12.423 -0.221 8.801 1.00 85.62 87 ASP A C 1
ATOM 646 O O . ASP A 1 87 ? -13.374 -0.638 9.466 1.00 85.62 87 ASP A O 1
ATOM 650 N N . THR A 1 88 ? -11.959 -0.916 7.755 1.00 81.50 88 THR A N 1
ATOM 651 C CA . THR A 1 88 ? -12.524 -2.201 7.326 1.00 81.50 88 THR A CA 1
ATOM 652 C C . THR A 1 88 ? -12.249 -3.315 8.336 1.00 81.50 88 THR A C 1
ATOM 654 O O . THR A 1 88 ? -13.106 -4.177 8.560 1.00 81.50 88 THR A O 1
ATOM 657 N N . ILE A 1 89 ? -11.077 -3.285 8.968 1.00 82.75 89 ILE A N 1
ATOM 658 C CA . ILE A 1 89 ? -10.647 -4.215 10.007 1.00 82.75 89 ILE A CA 1
ATOM 659 C C . ILE A 1 89 ? -11.358 -3.894 11.319 1.00 82.75 89 ILE A C 1
ATOM 661 O O . ILE A 1 89 ? -11.921 -4.804 11.929 1.00 82.75 89 ILE A O 1
ATOM 665 N N . GLU A 1 90 ? -11.437 -2.623 11.704 1.00 88.12 90 GLU A N 1
ATOM 666 C CA . GLU A 1 90 ? -12.206 -2.167 12.864 1.00 88.12 90 GLU A CA 1
ATOM 667 C C . GLU A 1 90 ? -13.672 -2.579 12.761 1.00 88.12 90 GLU A C 1
ATOM 669 O O . GLU A 1 90 ? -14.219 -3.217 13.665 1.00 88.12 90 GLU A O 1
ATOM 674 N N . GLN A 1 91 ? -14.294 -2.345 11.604 1.00 85.88 91 GLN A N 1
ATOM 675 C CA . GLN A 1 91 ? -15.662 -2.775 11.346 1.00 85.88 91 GLN A CA 1
ATOM 676 C C . GLN A 1 91 ? -15.817 -4.306 11.432 1.00 85.88 91 GLN A C 1
ATOM 678 O O . GLN A 1 91 ? -16.867 -4.795 11.867 1.00 85.88 91 GLN A O 1
ATOM 683 N N . ALA A 1 92 ? -14.803 -5.074 11.022 1.00 83.75 92 ALA A N 1
ATOM 684 C CA . ALA A 1 92 ? -14.826 -6.535 11.067 1.00 83.75 92 ALA A CA 1
ATOM 685 C C . ALA A 1 92 ? -14.660 -7.098 12.489 1.00 83.75 92 ALA A C 1
ATOM 687 O O . ALA A 1 92 ? -15.326 -8.081 12.830 1.00 83.75 92 ALA A O 1
ATOM 688 N N . ILE A 1 93 ? -13.807 -6.483 13.315 1.00 85.44 93 ILE A N 1
ATOM 689 C CA . ILE A 1 93 ? -13.530 -6.915 14.697 1.00 85.44 93 ILE A CA 1
ATOM 690 C C . ILE A 1 93 ? -14.456 -6.256 15.732 1.00 85.44 93 ILE A C 1
ATOM 692 O O . ILE A 1 93 ? -14.505 -6.701 16.878 1.00 85.44 93 ILE A O 1
ATOM 696 N N . GLY A 1 94 ? -15.272 -5.285 15.311 1.00 87.69 94 GLY A N 1
ATOM 697 C CA . GLY A 1 94 ? -16.333 -4.673 16.112 1.00 87.69 94 GLY A CA 1
ATOM 698 C C . GLY A 1 94 ? -15.933 -3.395 16.852 1.00 87.69 94 GLY A C 1
ATOM 699 O O . GLY A 1 94 ? -16.585 -3.074 17.848 1.00 87.69 94 GLY A O 1
ATOM 700 N N . LEU A 1 95 ? -14.899 -2.703 16.375 1.00 90.25 95 LEU A N 1
ATOM 701 C CA . LEU A 1 95 ? -14.465 -1.381 16.835 1.00 90.25 95 LEU A CA 1
ATOM 702 C C . LEU A 1 95 ? -15.174 -0.269 16.041 1.00 90.25 95 LEU A C 1
ATOM 704 O O . LEU A 1 95 ? -15.871 -0.534 15.052 1.00 90.25 95 LEU A O 1
ATOM 708 N N . ASP A 1 96 ? -15.087 0.961 16.535 1.00 91.69 96 ASP A N 1
ATOM 709 C CA . ASP A 1 96 ? -15.693 2.147 15.934 1.00 91.69 96 ASP A CA 1
ATOM 710 C C . ASP A 1 96 ? -14.653 2.940 15.145 1.00 91.69 96 ASP A C 1
ATOM 712 O O . ASP A 1 96 ? -14.044 3.839 15.696 1.00 91.69 96 ASP A O 1
ATOM 716 N N . TRP A 1 97 ? -14.582 2.683 13.839 1.00 90.19 97 TRP A N 1
ATOM 717 C CA . TRP A 1 97 ? -13.705 3.325 12.842 1.00 90.19 97 TRP A CA 1
ATOM 718 C C . TRP A 1 97 ? -13.720 4.860 12.737 1.00 90.19 97 TRP A C 1
ATOM 720 O O . TRP A 1 97 ? -13.121 5.457 11.847 1.00 90.19 97 TRP A O 1
ATOM 730 N N . LEU A 1 98 ? -14.498 5.544 13.569 1.00 93.88 98 LEU A N 1
ATOM 731 C CA . LEU A 1 98 ? -14.506 7.004 13.674 1.00 93.88 98 LEU A CA 1
ATOM 732 C C . LEU A 1 98 ? -14.056 7.484 15.057 1.00 93.88 98 LEU A C 1
ATOM 734 O O . LEU A 1 98 ? -14.164 8.681 15.361 1.00 93.88 98 LEU A O 1
ATOM 738 N N . ASN A 1 99 ? -13.629 6.568 15.915 1.00 93.69 99 ASN A N 1
ATOM 739 C CA . ASN A 1 99 ? -13.288 6.806 17.293 1.00 93.69 99 ASN A CA 1
ATOM 740 C C . ASN A 1 99 ? -12.055 5.972 17.672 1.00 93.69 99 ASN A C 1
ATOM 742 O O . ASN A 1 99 ? -12.214 4.802 18.005 1.00 93.69 99 ASN A O 1
ATOM 746 N N . PRO A 1 100 ? -10.886 6.615 17.835 1.00 92.94 100 PRO A N 1
ATOM 747 C CA . PRO A 1 100 ? -9.608 5.919 17.973 1.00 92.94 100 PRO A CA 1
ATOM 748 C C . PRO A 1 100 ? -9.436 5.197 19.324 1.00 92.94 100 PRO A C 1
ATOM 750 O O . PRO A 1 100 ? -8.328 4.825 19.675 1.00 92.94 100 PRO A O 1
ATOM 753 N N . ASP A 1 101 ? -10.478 5.134 20.158 1.00 93.81 101 ASP A N 1
ATOM 754 C CA . ASP A 1 101 ? -10.542 4.530 21.499 1.00 93.81 101 ASP A CA 1
ATOM 755 C C . ASP A 1 101 ? -12.009 4.140 21.764 1.00 93.81 101 ASP A C 1
ATOM 757 O O . ASP A 1 101 ? -12.785 4.872 22.401 1.00 93.81 101 ASP A O 1
ATOM 761 N N . THR A 1 102 ? -12.434 3.019 21.182 1.00 92.81 102 THR A N 1
ATOM 762 C CA . THR A 1 102 ? -13.819 2.529 21.170 1.00 92.81 102 THR A CA 1
ATOM 763 C C . THR A 1 102 ? -14.355 2.287 22.576 1.00 92.81 102 THR A C 1
ATOM 765 O O . THR A 1 102 ? -15.533 2.559 22.853 1.00 92.81 102 THR A O 1
ATOM 768 N N . ASP A 1 103 ? -13.520 1.779 23.484 1.00 90.62 103 ASP A N 1
ATOM 769 C CA . ASP A 1 103 ? -13.932 1.438 24.845 1.00 90.62 103 ASP A CA 1
ATOM 770 C C . ASP A 1 103 ? -13.795 2.607 25.847 1.00 90.62 103 ASP A C 1
ATOM 772 O O . ASP A 1 103 ? -14.421 2.592 26.920 1.00 90.62 103 ASP A O 1
ATOM 776 N N . GLY A 1 104 ? -13.077 3.668 25.464 1.00 92.94 104 GLY A N 1
ATOM 777 C CA . GLY A 1 104 ? -12.858 4.877 26.254 1.00 92.94 104 GLY A CA 1
ATOM 778 C C . GLY A 1 104 ? -11.874 4.680 27.412 1.00 92.94 104 GLY A C 1
ATOM 779 O O . GLY A 1 104 ? -11.930 5.423 28.405 1.00 92.94 104 GLY A O 1
ATOM 780 N N . GLY A 1 105 ? -11.026 3.655 27.339 1.00 91.81 105 GLY A N 1
ATOM 781 C CA . GLY A 1 105 ? -10.029 3.277 28.334 1.00 91.81 105 GLY A CA 1
ATOM 782 C C . GLY A 1 105 ? -8.811 4.202 28.365 1.00 91.81 105 GLY A C 1
ATOM 783 O O . GLY A 1 105 ? -8.057 4.201 29.350 1.00 91.81 105 GLY A O 1
ATOM 784 N N . GLY A 1 106 ? -8.646 5.048 27.344 1.00 91.31 106 GLY A N 1
ATOM 785 C CA . GLY A 1 106 ? -7.538 5.985 27.186 1.00 91.31 106 GLY A CA 1
ATOM 786 C C . GLY A 1 106 ? -6.310 5.387 26.500 1.00 91.31 106 GLY A C 1
ATOM 787 O O . GLY A 1 106 ? -5.248 6.021 26.521 1.00 91.31 106 GLY A O 1
ATOM 788 N N . ILE A 1 107 ? -6.433 4.185 25.936 1.00 90.81 107 ILE A N 1
ATOM 789 C CA . ILE A 1 107 ? -5.441 3.552 25.069 1.00 90.81 107 ILE A CA 1
ATOM 790 C C . ILE A 1 107 ? -6.091 3.421 23.691 1.00 90.81 107 ILE A C 1
ATOM 792 O O . ILE A 1 107 ? -7.197 2.905 23.637 1.00 90.81 107 ILE A O 1
ATOM 796 N N . PRO A 1 108 ? -5.448 3.893 22.609 1.00 91.44 108 PRO A N 1
ATOM 797 C CA . PRO A 1 108 ? -6.055 3.782 21.294 1.00 91.44 108 PRO A CA 1
ATOM 798 C C . PRO A 1 108 ? -6.264 2.332 20.864 1.00 91.44 108 PRO A C 1
ATOM 800 O O . PRO A 1 108 ? -5.410 1.494 21.184 1.00 91.44 108 PRO A O 1
ATOM 803 N N . ASP A 1 109 ? -7.323 2.058 20.108 1.00 89.75 109 ASP A N 1
ATOM 804 C CA . ASP A 1 109 ? -7.695 0.712 19.664 1.00 89.75 109 ASP A CA 1
ATOM 805 C C . ASP A 1 109 ? -6.520 0.026 18.932 1.00 89.75 109 ASP A C 1
ATOM 807 O O . ASP A 1 109 ? -6.155 -1.105 19.263 1.00 89.75 109 ASP A O 1
ATOM 811 N N . GLY A 1 110 ? -5.797 0.733 18.060 1.00 87.25 110 GLY A N 1
ATOM 812 C CA . GLY A 1 110 ? -4.594 0.249 17.368 1.00 87.25 110 GLY A CA 1
ATOM 813 C C . GLY A 1 110 ? -3.399 -0.055 18.266 1.00 87.25 110 GLY A C 1
ATOM 814 O O . GLY A 1 110 ? -2.511 -0.832 17.898 1.00 87.25 110 GLY A O 1
ATOM 815 N N . GLN A 1 111 ? -3.379 0.481 19.487 1.00 90.06 111 GLN A N 1
ATOM 816 C CA . GLN A 1 111 ? -2.403 0.099 20.504 1.00 90.06 111 GLN A CA 1
ATOM 817 C C . GLN A 1 111 ? -2.883 -1.087 21.358 1.00 90.06 111 GLN A C 1
ATOM 819 O O . GLN A 1 111 ? -2.051 -1.861 21.841 1.00 90.06 111 GLN A O 1
ATOM 824 N N . GLU A 1 112 ? -4.191 -1.244 21.559 1.00 88.75 112 GLU A N 1
ATOM 825 C CA . GLU A 1 112 ? -4.777 -2.398 22.251 1.00 88.75 112 GLU A CA 1
ATOM 826 C C . GLU A 1 112 ? -4.779 -3.654 21.370 1.00 88.75 112 GLU A C 1
ATOM 828 O O . GLU A 1 112 ? -4.511 -4.760 21.850 1.00 88.75 112 GLU A O 1
ATOM 833 N N . CYS A 1 113 ? -5.007 -3.475 20.068 1.00 82.88 113 CYS A N 1
ATOM 834 C CA . CYS A 1 113 ? -5.205 -4.522 19.084 1.00 82.88 113 CYS A CA 1
ATOM 835 C C . CYS A 1 113 ? -4.271 -4.373 17.879 1.00 82.88 113 CYS A C 1
ATOM 837 O O . CYS A 1 113 ? -4.659 -3.988 16.777 1.00 82.88 113 CYS A O 1
ATOM 839 N N . GLY A 1 114 ? -3.007 -4.744 18.087 1.00 80.00 114 GLY A N 1
ATOM 840 C CA . GLY A 1 114 ? -2.034 -4.793 16.999 1.00 80.00 114 GLY A CA 1
ATOM 841 C C . GLY A 1 114 ? -2.359 -5.861 15.934 1.00 80.00 114 GLY A C 1
ATOM 842 O O . GLY A 1 114 ? -3.136 -6.785 16.204 1.00 80.00 114 GLY A O 1
ATOM 843 N N . PRO A 1 115 ? -1.690 -5.813 14.764 1.00 70.44 115 PRO A N 1
ATOM 844 C CA . PRO A 1 115 ? -1.977 -6.679 13.612 1.00 70.44 115 PRO A CA 1
ATOM 845 C C . PRO A 1 115 ? -2.007 -8.182 13.911 1.00 70.44 115 PRO A C 1
ATOM 847 O O . PRO A 1 115 ? -2.849 -8.918 13.398 1.00 70.44 115 PRO A O 1
ATOM 850 N N . ASP A 1 116 ? -1.136 -8.642 14.811 1.00 73.81 116 ASP A N 1
ATOM 851 C CA . ASP A 1 116 ? -1.058 -10.048 15.224 1.00 73.81 116 ASP A CA 1
ATOM 852 C C . ASP A 1 116 ? -2.337 -10.553 15.931 1.00 73.81 116 ASP A C 1
ATOM 854 O O . ASP A 1 116 ? -2.565 -11.764 16.018 1.00 73.81 116 ASP A O 1
ATOM 858 N N . PHE A 1 117 ? -3.175 -9.645 16.446 1.00 78.94 117 PHE A N 1
ATOM 859 C CA . PHE A 1 117 ? -4.365 -9.949 17.247 1.00 78.94 117 PHE A CA 1
ATOM 860 C C . PHE A 1 117 ? -5.691 -9.689 16.520 1.00 78.94 117 PHE A C 1
ATOM 862 O O . PHE A 1 117 ? -6.743 -10.084 17.036 1.00 78.94 117 PHE A O 1
ATOM 869 N N . TRP A 1 118 ? -5.668 -9.128 15.305 1.00 79.00 118 TRP A N 1
ATOM 870 C CA . TRP A 1 118 ? -6.875 -8.882 14.502 1.00 79.00 118 TRP A CA 1
ATOM 871 C C . TRP A 1 118 ? -7.681 -10.168 14.267 1.00 79.00 118 TRP A C 1
ATOM 873 O O . TRP A 1 118 ? -8.900 -10.190 14.429 1.00 79.00 118 TRP A O 1
ATOM 883 N N . ILE A 1 119 ? -7.005 -11.298 14.014 1.00 73.88 119 ILE A N 1
ATOM 884 C CA . ILE A 1 119 ? -7.671 -12.594 13.779 1.00 73.88 119 ILE A CA 1
ATOM 885 C C . ILE A 1 119 ? -8.391 -13.152 15.017 1.00 73.88 119 ILE A C 1
ATOM 887 O O . ILE A 1 119 ? -9.177 -14.096 14.913 1.00 73.88 119 ILE A O 1
ATOM 891 N N . LEU A 1 120 ? -8.065 -12.628 16.201 1.00 79.06 120 LEU A N 1
ATOM 892 C CA . LEU A 1 120 ? -8.635 -13.039 17.481 1.00 79.06 120 LEU A CA 1
ATOM 893 C C . LEU A 1 120 ? -9.742 -12.082 17.942 1.00 79.06 120 LEU A C 1
ATOM 895 O O . LEU A 1 120 ? -10.191 -12.202 19.080 1.00 79.06 120 LEU A O 1
ATOM 899 N N . ASN A 1 121 ? -10.193 -11.161 17.081 1.00 76.56 121 ASN A N 1
ATOM 900 C CA . ASN A 1 121 ? -11.107 -10.068 17.431 1.00 76.56 121 ASN A CA 1
ATOM 901 C C . ASN A 1 121 ? -10.606 -9.281 18.649 1.00 76.56 121 ASN A C 1
ATOM 903 O O . ASN A 1 121 ? -11.376 -9.017 19.571 1.00 76.56 121 ASN A O 1
ATOM 907 N N . CYS A 1 122 ? -9.297 -9.017 18.705 1.00 73.62 122 CYS A N 1
ATOM 908 C CA . CYS A 1 122 ? -8.678 -8.280 19.808 1.00 73.62 122 CYS A CA 1
ATOM 909 C C . CYS A 1 122 ? -8.864 -8.929 21.193 1.00 73.62 122 CYS A C 1
ATOM 911 O O . CYS A 1 122 ? -8.673 -8.288 22.222 1.00 73.62 122 CYS A O 1
ATOM 913 N N . VAL A 1 123 ? -9.221 -10.220 21.249 1.00 66.50 123 VAL A N 1
ATOM 914 C CA . VAL A 1 123 ? -9.331 -10.969 22.505 1.00 66.50 123 VAL A CA 1
ATOM 915 C C . VAL A 1 123 ? -7.949 -11.518 22.870 1.00 66.50 123 VAL A C 1
ATOM 917 O O . VAL A 1 123 ? -7.586 -12.630 22.476 1.00 66.50 123 VAL A O 1
ATOM 920 N N . GLY A 1 124 ? -7.178 -10.708 23.599 1.00 53.34 124 GLY A N 1
ATOM 921 C CA . GLY A 1 124 ? -5.871 -11.042 24.185 1.00 53.34 124 GLY A CA 1
ATOM 922 C C . GLY A 1 124 ? -5.922 -11.320 25.683 1.00 53.34 124 GLY A C 1
ATOM 923 O O . GLY A 1 124 ? -6.664 -10.613 26.400 1.00 53.34 124 GLY A O 1
#

Sequence (124 aa):
PTNPCSNLLDTDEDGLNNYFENSTGCDLIFGFGGNGTTDTYFTLWDDADTDDGGVTDGQEYLDGTNPQNNSADDLNPMDSDGDGIPDTIEQAIGLDWLNPDTDGGGIPDGQECGPDFWILNCVG

Secondary structure (DSSP, 8-state):
---GGG----SS-SSS-HHHHT-S--B--SSSS-TTPBP----BTTBS-TTSSSS-HHHHHHHT--TTT-TTS------SS-SSS-HHHHHHHT--TT-S-SS-SSS-HHHHS-GGGGGGTT--

Foldseek 3Di:
DPDPQPDDDQACPLPGHQDLQQDWFCFPPDQQPDPGDTGDHHAHSNDQQQQPLQHGLSVCSNVVHHRHHCSVRDPHQCQQCPLRHRPVLCVVLVADSNDQPRPPPPRGPCRQAPPVCSVVSSPD